Protein AF-A0A924D663-F1 (afdb_monomer)

Mean predicted aligned error: 3.56 Å

Sequence (62 aa):
MEVQNNPQLLKVSIRDVKFGENCKIVEPVNIYGCIIGHSNFIGPFVEIQKDVIIGNNCKIQS

Solvent-accessible surface area (backbone atoms only — not comparable to full-atom values): 3687 Å² total; per-residue (Å²): 133,87,82,87,82,79,82,86,88,77,77,73,44,79,43,74,59,50,72,38,61,74,56,44,76,39,76,60,40,35,34,30,45,25,39,36,32,31,50,23,39,38,37,41,71,35,73,43,57,63,80,42,77,45,65,63,67,44,79,48,71,108

Radius of gyration: 14.8 Å; Cα contacts (8 Å, |Δi|>4): 133; chains: 1; bounding box: 30×17×47 Å

Foldseek 3Di:
DDDDDDDDDDQADAECEAEAEQEAEADDEREYQEYAYYNEYHYYPYYHDHPYYHYYPYYHDD

Structure (mmCIF, N/CA/C/O backbone):
data_AF-A0A924D663-F1
#
_entry.id   AF-A0A924D663-F1
#
loop_
_atom_site.group_PDB
_atom_site.id
_atom_site.type_symbol
_atom_site.label_atom_id
_atom_site.label_alt_id
_atom_site.label_comp_id
_atom_site.label_asym_id
_atom_site.label_entity_id
_atom_site.label_seq_id
_atom_site.pdbx_PDB_ins_code
_atom_site.Cartn_x
_atom_site.Cartn_y
_atom_site.Cartn_z
_atom_site.occupancy
_atom_site.B_iso_or_equiv
_atom_site.auth_seq_id
_atom_site.auth_comp_id
_atom_site.auth_asym_id
_atom_site.auth_atom_id
_atom_site.pdbx_PDB_model_num
ATOM 1 N N . MET A 1 1 ? 19.161 -11.800 -35.380 1.00 62.78 1 MET A N 1
ATOM 2 C CA . MET A 1 1 ? 18.870 -10.418 -34.950 1.00 62.78 1 MET A CA 1
ATOM 3 C C . MET A 1 1 ? 18.497 -10.491 -33.485 1.00 62.78 1 MET A C 1
ATOM 5 O O . MET A 1 1 ? 17.549 -11.198 -33.171 1.00 62.78 1 MET A O 1
ATOM 9 N N . GLU A 1 2 ? 19.276 -9.875 -32.599 1.00 71.00 2 GLU A N 1
ATOM 10 C CA . GLU A 1 2 ? 18.931 -9.802 -31.175 1.00 71.00 2 GLU A CA 1
ATOM 11 C C . GLU A 1 2 ? 17.865 -8.723 -30.976 1.00 71.00 2 GLU A C 1
ATOM 13 O O . GLU A 1 2 ? 18.013 -7.598 -31.452 1.00 71.00 2 GLU A O 1
ATOM 18 N N . VAL A 1 3 ? 16.765 -9.076 -30.313 1.00 75.56 3 VAL A N 1
ATOM 19 C CA . VAL A 1 3 ? 15.746 -8.108 -29.905 1.00 75.56 3 VAL A CA 1
ATOM 20 C C . VAL A 1 3 ? 16.226 -7.469 -28.609 1.00 75.56 3 VAL A C 1
ATOM 22 O O . VAL A 1 3 ? 16.348 -8.145 -27.587 1.00 75.56 3 VAL A O 1
ATOM 25 N N . GLN A 1 4 ? 16.509 -6.171 -28.646 1.00 76.06 4 GLN A N 1
ATOM 26 C CA . GLN A 1 4 ? 16.878 -5.417 -27.455 1.00 76.06 4 GLN A CA 1
ATOM 27 C C . GLN A 1 4 ? 15.600 -5.061 -26.680 1.00 76.06 4 GLN A C 1
ATOM 29 O O . GLN A 1 4 ? 14.851 -4.168 -27.071 1.00 76.06 4 GLN A O 1
ATOM 34 N N . ASN A 1 5 ? 15.321 -5.792 -25.599 1.00 84.44 5 ASN A N 1
ATOM 35 C CA . ASN A 1 5 ? 14.185 -5.519 -24.719 1.00 84.44 5 ASN A CA 1
ATOM 36 C C . ASN A 1 5 ? 14.616 -4.558 -23.608 1.00 84.44 5 ASN A C 1
ATOM 38 O O . ASN A 1 5 ? 15.307 -4.958 -22.672 1.00 84.44 5 ASN A O 1
ATOM 42 N N . ASN A 1 6 ? 14.195 -3.297 -23.699 1.00 89.62 6 ASN A N 1
ATOM 43 C CA . ASN A 1 6 ? 14.386 -2.330 -22.621 1.00 89.62 6 ASN A CA 1
ATOM 44 C C . ASN A 1 6 ? 13.193 -2.403 -21.656 1.00 89.62 6 ASN A C 1
ATOM 46 O O . ASN A 1 6 ? 12.055 -2.229 -22.101 1.00 89.62 6 ASN A O 1
ATOM 50 N N . PRO A 1 7 ? 13.407 -2.651 -20.352 1.00 91.88 7 PRO A N 1
ATOM 51 C CA . PRO A 1 7 ? 12.314 -2.703 -19.395 1.00 91.88 7 PRO A CA 1
ATOM 52 C C . PRO A 1 7 ? 11.733 -1.308 -19.158 1.00 91.88 7 PRO A C 1
ATOM 54 O O . PRO A 1 7 ? 12.458 -0.315 -19.063 1.00 91.88 7 PRO A O 1
ATOM 57 N N . GLN A 1 8 ? 10.415 -1.240 -18.989 1.00 92.62 8 GLN A N 1
ATOM 58 C CA . GLN A 1 8 ? 9.774 -0.044 -18.462 1.00 92.62 8 GLN A CA 1
ATOM 59 C C . GLN A 1 8 ? 9.931 -0.028 -16.939 1.00 92.62 8 GLN A C 1
ATOM 61 O O . GLN A 1 8 ? 9.437 -0.913 -16.243 1.00 92.62 8 GLN A O 1
ATOM 66 N N . LEU A 1 9 ? 10.609 0.993 -16.417 1.00 93.06 9 LEU A N 1
ATOM 67 C CA . LEU A 1 9 ? 10.745 1.189 -14.978 1.00 93.06 9 LEU A CA 1
ATOM 68 C C . LEU A 1 9 ? 9.494 1.869 -14.422 1.00 93.06 9 LEU A C 1
ATOM 70 O O . LEU A 1 9 ? 9.108 2.949 -14.870 1.00 93.06 9 LEU A O 1
ATOM 74 N N . LEU A 1 10 ? 8.887 1.247 -13.417 1.00 91.62 10 LEU A N 1
ATOM 75 C CA . LEU A 1 10 ? 7.761 1.802 -12.677 1.00 91.62 10 LEU A CA 1
ATOM 76 C C . LEU A 1 10 ? 8.216 2.139 -11.259 1.00 91.62 10 LEU A C 1
ATOM 78 O O . LEU A 1 10 ? 8.903 1.349 -10.611 1.00 91.62 10 LEU A O 1
ATOM 82 N N . LYS A 1 11 ? 7.829 3.319 -10.773 1.00 95.50 11 LYS A N 1
ATOM 83 C CA . LYS A 1 11 ? 7.980 3.660 -9.358 1.00 95.50 11 LYS A CA 1
ATOM 84 C C . LYS A 1 11 ? 6.794 3.107 -8.584 1.00 95.50 11 LYS A C 1
ATOM 86 O O . LYS A 1 11 ? 5.651 3.230 -9.024 1.00 95.50 11 LYS A O 1
ATOM 91 N N . VAL A 1 12 ? 7.084 2.549 -7.415 1.00 97.12 12 VAL A N 1
ATOM 92 C CA . VAL A 1 12 ? 6.055 2.243 -6.423 1.00 97.12 12 VAL A CA 1
ATOM 93 C C . VAL A 1 12 ? 5.285 3.519 -6.083 1.00 97.12 12 VAL A C 1
ATOM 95 O O . VAL A 1 12 ? 5.862 4.607 -6.014 1.00 97.12 12 VAL A O 1
ATOM 98 N N . SER A 1 13 ? 3.972 3.396 -5.942 1.00 97.75 13 SER A N 1
ATOM 99 C CA . SER A 1 13 ? 3.108 4.516 -5.590 1.00 97.75 13 SER A CA 1
ATOM 100 C C . SER A 1 13 ? 1.832 4.018 -4.927 1.00 97.75 13 SER A C 1
ATOM 102 O O . SER A 1 13 ? 1.450 2.855 -5.063 1.00 97.75 13 SER A O 1
ATOM 104 N N . ILE A 1 14 ? 1.173 4.927 -4.216 1.00 98.31 14 ILE A N 1
ATOM 105 C CA . ILE A 1 14 ? -0.181 4.731 -3.713 1.00 98.31 14 ILE A CA 1
ATOM 106 C C . ILE A 1 14 ? -1.120 5.481 -4.655 1.00 98.31 14 ILE A C 1
ATOM 108 O O . ILE A 1 14 ? -1.014 6.702 -4.781 1.00 98.31 14 ILE A O 1
ATOM 112 N N . ARG A 1 15 ? -2.010 4.767 -5.350 1.00 98.25 15 ARG A N 1
ATOM 113 C CA . ARG A 1 15 ? -2.834 5.349 -6.419 1.00 98.25 15 ARG A CA 1
ATOM 114 C C . ARG A 1 15 ? -4.255 4.798 -6.421 1.00 98.25 15 ARG A C 1
ATOM 116 O O . ARG A 1 15 ? -4.452 3.595 -6.391 1.00 98.25 15 ARG A O 1
ATOM 123 N N . ASP A 1 16 ? -5.255 5.665 -6.533 1.00 98.38 16 ASP A N 1
ATOM 124 C CA . ASP A 1 16 ? -6.664 5.250 -6.631 1.00 98.38 16 ASP A CA 1
ATOM 125 C C . ASP A 1 16 ? -7.126 4.381 -5.435 1.00 98.38 16 ASP A C 1
ATOM 127 O O . ASP A 1 16 ? -7.881 3.425 -5.600 1.00 98.38 16 ASP A O 1
ATOM 131 N N . VAL A 1 17 ? -6.651 4.693 -4.221 1.00 98.56 17 VAL A N 1
ATOM 132 C CA . VAL A 1 17 ? -6.972 3.949 -2.989 1.00 98.56 17 VAL A CA 1
ATOM 133 C C . VAL A 1 17 ? -7.954 4.733 -2.125 1.00 98.56 17 VAL A C 1
ATOM 135 O O . VAL A 1 17 ? -7.744 5.915 -1.851 1.00 98.56 17 VAL A O 1
ATOM 138 N N . LYS A 1 18 ? -9.006 4.065 -1.646 1.00 98.62 18 LYS A N 1
ATOM 139 C CA . LYS A 1 18 ? -9.926 4.622 -0.644 1.00 98.62 18 LYS A CA 1
ATOM 140 C C . LYS A 1 18 ? -9.494 4.174 0.747 1.00 98.62 18 LYS A C 1
ATOM 142 O O . LYS A 1 18 ? -9.671 3.007 1.084 1.00 98.62 18 LYS A O 1
ATOM 147 N N . PHE A 1 19 ? -8.947 5.094 1.536 1.00 98.44 19 PHE A N 1
ATOM 148 C CA . PHE A 1 19 ? -8.548 4.836 2.919 1.00 98.44 19 PHE A CA 1
ATOM 149 C C . PHE A 1 19 ? -9.639 5.233 3.913 1.00 98.44 19 PHE A C 1
ATOM 151 O O . PHE A 1 19 ? -10.256 6.289 3.781 1.00 98.44 19 PHE A O 1
ATOM 158 N N . GLY A 1 20 ? -9.814 4.411 4.942 1.00 98.12 20 GLY A N 1
ATOM 159 C CA . GLY A 1 20 ? -10.372 4.821 6.219 1.00 98.12 20 GLY A CA 1
ATOM 160 C C . GLY A 1 20 ? -9.336 5.570 7.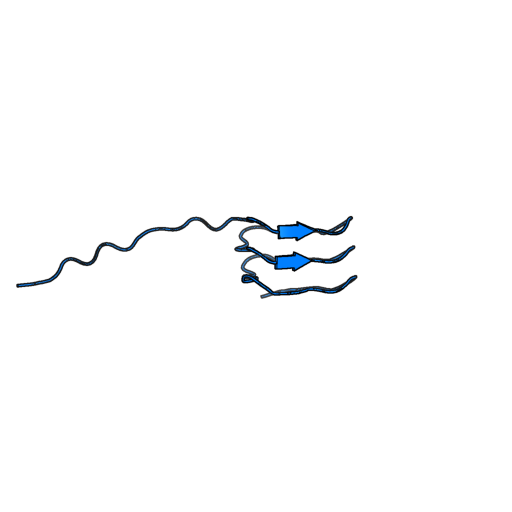060 1.00 98.12 20 GLY A C 1
ATOM 161 O O . GLY A 1 20 ? -8.139 5.602 6.765 1.00 98.12 20 GLY A O 1
ATOM 162 N N . GLU A 1 21 ? -9.803 6.180 8.139 1.00 98.38 21 GLU A N 1
ATOM 163 C CA . GLU A 1 21 ? -8.982 6.993 9.038 1.00 98.38 21 GLU A CA 1
ATOM 164 C C . GLU A 1 21 ? -7.902 6.184 9.779 1.00 98.38 21 GLU A C 1
ATOM 166 O O . GLU A 1 21 ? -8.016 4.973 9.980 1.00 98.38 21 GLU A O 1
ATOM 171 N N . ASN A 1 22 ? -6.865 6.884 10.251 1.00 98.31 22 ASN A N 1
ATOM 172 C CA . ASN A 1 22 ? -5.822 6.359 11.144 1.00 98.31 22 ASN A CA 1
ATOM 173 C C . ASN A 1 22 ? -4.996 5.181 10.590 1.00 98.31 22 ASN A C 1
ATOM 175 O O . ASN A 1 22 ? -4.392 4.430 11.359 1.00 98.31 22 ASN A O 1
ATOM 179 N N . CYS A 1 23 ? -4.927 5.028 9.266 1.00 98.25 23 CYS A N 1
ATOM 180 C CA . CYS A 1 23 ? -4.009 4.086 8.636 1.00 98.25 23 CYS A CA 1
ATOM 181 C C . CYS A 1 23 ? -2.553 4.550 8.773 1.00 98.25 23 CYS A C 1
ATOM 183 O O . CYS A 1 23 ? -2.238 5.726 8.595 1.00 98.25 23 CYS A O 1
ATOM 185 N N . LYS A 1 24 ? -1.650 3.608 9.048 1.00 98.62 24 LYS A N 1
ATOM 186 C CA . LYS A 1 24 ? -0.202 3.828 9.072 1.00 98.62 24 LYS A CA 1
ATOM 187 C C . LYS A 1 24 ? 0.441 3.015 7.964 1.00 98.62 24 LYS A C 1
ATOM 189 O O . LYS A 1 24 ? 0.232 1.807 7.891 1.00 98.62 24 LYS A O 1
ATOM 194 N N . ILE A 1 25 ? 1.225 3.679 7.129 1.00 98.25 25 ILE A N 1
ATOM 195 C CA . ILE A 1 25 ? 1.868 3.080 5.963 1.00 98.25 25 ILE A CA 1
ATOM 196 C C . ILE A 1 25 ? 3.358 3.370 6.060 1.00 98.25 25 ILE A C 1
ATOM 198 O O . ILE A 1 25 ? 3.751 4.513 6.293 1.00 98.25 25 ILE A O 1
ATOM 202 N N . VAL A 1 26 ? 4.174 2.333 5.916 1.00 98.50 26 VAL A N 1
ATOM 203 C CA . VAL A 1 26 ? 5.632 2.442 5.912 1.00 98.50 26 VAL A CA 1
ATOM 204 C C . VAL A 1 26 ? 6.118 2.175 4.498 1.00 98.50 26 VAL A C 1
ATOM 206 O O . VAL A 1 26 ? 5.892 1.095 3.973 1.00 98.50 26 VAL A O 1
ATOM 209 N N . GLU A 1 27 ? 6.769 3.153 3.878 1.00 97.50 27 GLU A N 1
ATOM 210 C CA . GLU A 1 27 ? 7.320 3.021 2.527 1.00 97.50 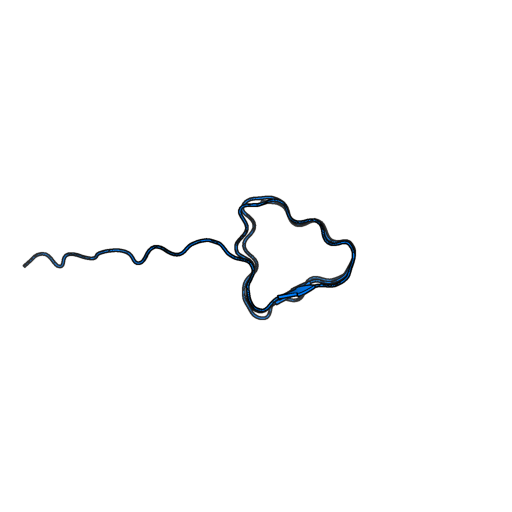27 GLU A CA 1
ATOM 211 C C . GLU A 1 27 ? 8.585 2.136 2.481 1.00 97.50 27 GLU A C 1
ATOM 213 O O . GLU A 1 27 ? 9.289 2.022 3.489 1.00 97.50 27 GLU A O 1
ATOM 218 N N . PRO A 1 28 ? 8.920 1.541 1.317 1.00 97.75 28 PRO A N 1
ATOM 219 C CA . PRO A 1 28 ? 8.204 1.626 0.035 1.00 97.75 28 PRO A CA 1
ATOM 220 C C . PRO A 1 28 ? 7.001 0.674 -0.036 1.00 97.75 28 PRO A C 1
ATOM 222 O O . PRO A 1 28 ? 7.098 -0.460 0.414 1.00 97.75 28 PRO A O 1
ATOM 225 N N . VAL A 1 29 ? 5.892 1.096 -0.652 1.00 98.31 29 VAL A N 1
ATOM 226 C CA . VAL A 1 29 ? 4.708 0.246 -0.902 1.00 98.31 29 VAL A CA 1
ATOM 227 C C . VAL A 1 29 ? 4.126 0.504 -2.287 1.00 98.31 29 VAL A C 1
ATOM 229 O O . VAL A 1 29 ? 4.186 1.629 -2.784 1.00 98.31 29 VAL A O 1
ATOM 232 N N . ASN A 1 30 ? 3.531 -0.522 -2.897 1.00 98.25 30 ASN A N 1
ATOM 233 C CA . ASN A 1 30 ? 2.820 -0.399 -4.170 1.00 98.25 30 ASN A CA 1
ATOM 234 C C . ASN A 1 30 ? 1.343 -0.758 -3.971 1.00 98.25 30 ASN A C 1
ATOM 236 O O . ASN A 1 30 ? 0.980 -1.928 -3.926 1.00 98.25 30 ASN A O 1
ATOM 240 N N . ILE A 1 3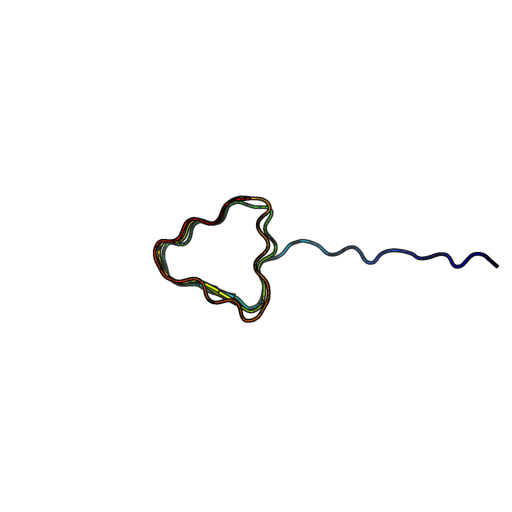1 ? 0.487 0.245 -3.792 1.00 98.50 31 ILE A N 1
ATOM 241 C CA . ILE A 1 31 ? -0.914 0.048 -3.392 1.00 98.50 31 ILE A CA 1
ATOM 242 C C . ILE A 1 31 ? -1.787 0.748 -4.419 1.00 98.50 31 ILE A C 1
ATOM 244 O O . ILE A 1 31 ? -1.666 1.961 -4.596 1.00 98.50 31 ILE A O 1
ATOM 248 N N . TYR A 1 32 ? -2.664 0.020 -5.106 1.00 98.50 32 TYR A N 1
ATOM 249 C CA . TYR A 1 32 ? -3.459 0.638 -6.157 1.00 98.50 32 TYR A CA 1
ATOM 250 C C . TYR A 1 32 ? -4.872 0.094 -6.306 1.00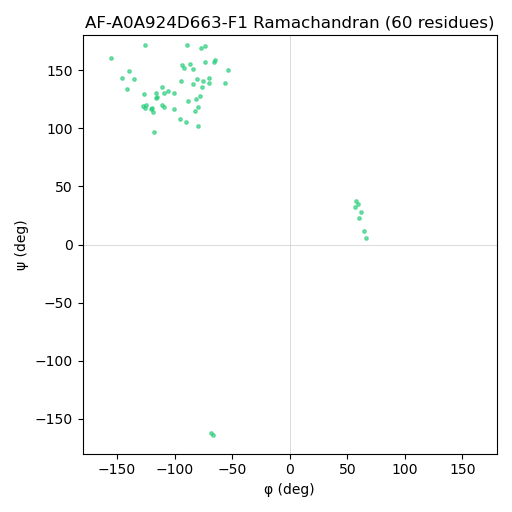 98.50 32 TYR A C 1
ATOM 252 O O . TYR A 1 32 ? -5.095 -1.104 -6.208 1.00 98.50 32 TYR A O 1
ATOM 260 N N . GLY A 1 33 ? -5.820 0.986 -6.611 1.00 98.62 33 GLY A N 1
ATOM 261 C CA . GLY A 1 33 ? -7.180 0.627 -7.027 1.00 98.62 33 GLY A CA 1
ATOM 262 C C . GLY A 1 33 ? -7.988 -0.155 -5.988 1.00 98.62 33 GLY A C 1
ATOM 263 O O . GLY A 1 33 ? -8.821 -0.973 -6.372 1.00 98.62 33 GLY A O 1
ATOM 264 N N . CYS A 1 34 ? -7.714 0.028 -4.696 1.00 98.69 34 CYS A N 1
ATOM 265 C CA . CYS A 1 34 ? -8.248 -0.808 -3.621 1.00 98.69 34 CYS A CA 1
ATOM 266 C C . CYS A 1 34 ? -8.974 0.006 -2.535 1.00 98.69 34 CYS A C 1
ATOM 268 O O . CYS A 1 34 ? -8.949 1.241 -2.515 1.00 98.69 34 CYS A O 1
ATOM 270 N N . ILE A 1 35 ? -9.628 -0.697 -1.609 1.00 98.81 35 ILE A N 1
ATOM 271 C CA . ILE A 1 35 ? -10.288 -0.111 -0.435 1.00 98.81 35 ILE A CA 1
ATOM 272 C C . ILE A 1 35 ? -9.590 -0.628 0.819 1.00 98.81 35 ILE A C 1
ATOM 274 O O . ILE A 1 35 ? -9.400 -1.832 0.979 1.00 98.81 35 ILE A O 1
ATOM 278 N N . ILE A 1 36 ? -9.221 0.277 1.719 1.00 98.75 36 ILE A N 1
ATOM 279 C CA . ILE A 1 36 ? -8.554 -0.038 2.980 1.00 98.75 36 ILE A CA 1
ATOM 280 C C . ILE A 1 36 ? -9.348 0.618 4.101 1.00 98.75 36 ILE A C 1
ATOM 282 O O . ILE A 1 36 ? -9.513 1.831 4.096 1.00 98.75 36 ILE A O 1
ATOM 286 N N . GLY A 1 37 ? -9.867 -0.179 5.038 1.00 98.75 37 GLY A N 1
ATOM 287 C CA . GLY A 1 37 ? -10.627 0.302 6.193 1.00 98.75 37 GLY A CA 1
ATOM 288 C C . GLY A 1 37 ? -9.794 1.124 7.185 1.00 98.75 37 GLY A C 1
ATOM 289 O O . GLY A 1 37 ? -8.692 1.573 6.887 1.00 98.75 37 GLY A O 1
ATOM 290 N N . HIS A 1 38 ? -10.309 1.314 8.394 1.00 98.69 38 HIS A N 1
ATOM 291 C CA . HIS A 1 38 ? -9.730 2.196 9.411 1.00 98.69 38 HIS A CA 1
ATOM 292 C C . HIS A 1 38 ? -8.676 1.484 10.264 1.00 98.69 38 HIS A C 1
ATOM 294 O O . HIS A 1 38 ? -8.737 0.266 10.458 1.00 98.69 38 HIS A O 1
ATOM 300 N N . SER A 1 39 ? -7.754 2.261 10.836 1.00 98.62 39 SER A N 1
ATOM 301 C CA . SER A 1 39 ? -6.780 1.809 11.842 1.00 98.62 39 SER A CA 1
ATOM 302 C C . SER A 1 39 ? -5.896 0.643 11.382 1.00 98.62 39 SER A C 1
ATOM 304 O O . SER A 1 39 ? -5.497 -0.206 12.180 1.00 98.62 39 SER A O 1
ATOM 306 N N . ASN A 1 40 ? -5.595 0.582 10.085 1.00 98.75 40 ASN A N 1
ATOM 307 C CA . ASN A 1 40 ? -4.721 -0.438 9.517 1.00 98.75 40 ASN A CA 1
ATOM 308 C C . ASN A 1 40 ? -3.242 -0.053 9.643 1.00 98.75 40 ASN A C 1
ATOM 310 O O . ASN A 1 40 ? -2.882 1.123 9.596 1.00 98.75 40 ASN A O 1
ATOM 314 N N . PHE A 1 41 ? -2.370 -1.053 9.739 1.00 98.81 41 PHE A N 1
ATOM 315 C CA . PHE A 1 41 ? -0.925 -0.883 9.592 1.00 98.81 41 PHE A CA 1
ATOM 316 C C . PHE A 1 41 ? -0.435 -1.664 8.374 1.00 98.81 41 PHE A C 1
ATOM 318 O O . PHE A 1 41 ? -0.658 -2.872 8.287 1.00 98.81 41 PHE A O 1
ATOM 325 N N . ILE A 1 42 ? 0.263 -0.986 7.466 1.00 98.62 42 ILE A N 1
ATOM 326 C CA . ILE A 1 42 ? 0.868 -1.564 6.266 1.00 98.62 42 ILE A CA 1
ATOM 327 C C . ILE A 1 42 ? 2.378 -1.357 6.358 1.00 98.62 42 ILE A C 1
ATOM 329 O O . ILE A 1 42 ? 2.861 -0.223 6.371 1.00 98.62 42 ILE A O 1
ATOM 333 N N . GLY A 1 43 ? 3.107 -2.463 6.483 1.00 98.56 43 GLY A N 1
ATOM 334 C CA . GLY A 1 43 ? 4.565 -2.475 6.543 1.00 98.56 43 GLY A CA 1
ATOM 335 C C . GLY A 1 43 ? 5.227 -2.210 5.185 1.00 98.56 43 GLY A C 1
ATOM 336 O O . GLY A 1 43 ? 4.548 -2.213 4.156 1.00 98.56 43 GLY A O 1
ATOM 337 N N . PRO A 1 44 ? 6.557 -2.011 5.175 1.00 98.19 44 PRO A N 1
ATOM 338 C CA . PRO A 1 44 ? 7.300 -1.785 3.943 1.00 98.19 44 PRO A CA 1
ATOM 339 C C . PRO A 1 44 ? 7.279 -3.025 3.049 1.00 98.19 44 PRO A C 1
ATOM 341 O O . PRO A 1 44 ? 7.095 -4.149 3.516 1.00 98.19 44 PRO A O 1
ATOM 344 N N . PHE A 1 45 ? 7.498 -2.792 1.760 1.00 97.62 45 PHE A N 1
ATOM 345 C CA . PHE A 1 45 ? 7.557 -3.781 0.683 1.00 97.62 45 PHE A CA 1
ATOM 346 C C . PHE A 1 45 ? 6.242 -4.527 0.404 1.00 97.62 45 PHE A C 1
ATOM 348 O O . PHE A 1 45 ? 6.233 -5.485 -0.363 1.00 97.62 45 PHE A O 1
ATOM 355 N N . VAL A 1 46 ? 5.120 -4.069 0.967 1.00 98.50 46 VAL A N 1
ATOM 356 C CA . VAL A 1 46 ? 3.788 -4.616 0.677 1.00 98.50 46 VAL A CA 1
ATOM 357 C C . VAL A 1 46 ? 3.275 -4.124 -0.684 1.00 98.50 46 VAL A C 1
ATOM 359 O O . VAL A 1 46 ? 3.327 -2.928 -0.992 1.00 98.50 46 VAL A O 1
ATOM 362 N N . GLU A 1 47 ? 2.707 -5.048 -1.465 1.00 98.25 47 GLU A N 1
ATOM 363 C CA . GLU A 1 47 ? 1.876 -4.750 -2.634 1.00 98.25 47 GLU A CA 1
ATOM 364 C C . GLU A 1 47 ? 0.408 -5.094 -2.351 1.00 98.25 47 GLU A C 1
ATOM 366 O O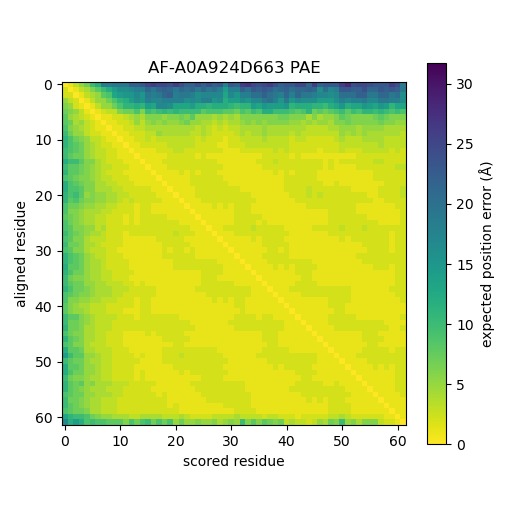 . GLU A 1 47 ? 0.093 -6.195 -1.900 1.00 98.25 47 GLU A O 1
ATOM 371 N N . ILE A 1 48 ? -0.500 -4.156 -2.635 1.00 98.44 48 ILE A N 1
ATOM 372 C CA . ILE A 1 48 ? -1.950 -4.388 -2.609 1.00 98.44 48 ILE A CA 1
ATOM 373 C C . ILE A 1 48 ? -2.506 -3.961 -3.964 1.00 98.44 48 ILE A C 1
ATOM 375 O O . ILE A 1 48 ? -2.411 -2.797 -4.353 1.00 98.44 48 ILE A O 1
ATOM 379 N N . GLN A 1 49 ? -3.074 -4.922 -4.685 1.00 98.25 49 GLN A N 1
ATOM 380 C CA . GLN A 1 49 ? -3.533 -4.726 -6.055 1.00 98.25 49 GLN A CA 1
ATOM 381 C C . GLN A 1 49 ? -4.982 -4.235 -6.121 1.00 98.25 49 GLN A C 1
ATOM 383 O O . G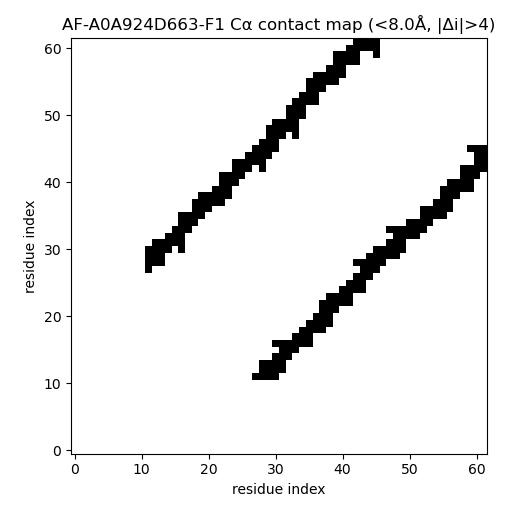LN A 1 49 ? -5.705 -4.209 -5.120 1.00 98.25 49 GLN A O 1
ATOM 388 N N . LYS A 1 50 ? -5.400 -3.866 -7.337 1.00 98.44 50 LYS A N 1
ATOM 389 C CA . LYS A 1 50 ? -6.756 -3.392 -7.625 1.00 98.44 50 LYS A CA 1
ATOM 390 C C . LYS A 1 50 ? -7.825 -4.371 -7.144 1.00 98.44 50 LYS A C 1
ATOM 392 O O . LYS A 1 50 ? -7.611 -5.581 -7.126 1.00 98.44 50 LYS A O 1
ATOM 397 N N . ASP A 1 51 ? -8.981 -3.821 -6.793 1.00 98.38 51 ASP A N 1
ATOM 398 C CA . ASP A 1 51 ? -10.188 -4.549 -6.388 1.00 98.38 51 ASP A CA 1
ATOM 399 C C . ASP A 1 51 ? -10.062 -5.323 -5.056 1.00 98.38 51 ASP A C 1
ATOM 401 O O . ASP A 1 51 ? -11.003 -5.995 -4.632 1.00 98.38 51 ASP A O 1
ATOM 405 N N . VAL A 1 52 ? -8.941 -5.179 -4.334 1.00 98.69 52 VAL A N 1
ATOM 406 C CA . VAL A 1 52 ? -8.784 -5.696 -2.967 1.00 98.69 52 VAL A CA 1
ATOM 407 C C . VAL A 1 52 ? -9.552 -4.827 -1.968 1.00 98.69 52 VAL A C 1
ATOM 409 O O . VAL A 1 52 ? -9.545 -3.595 -2.040 1.00 98.69 52 VAL A O 1
ATOM 412 N N . ILE A 1 53 ? -10.181 -5.480 -0.988 1.00 98.62 53 ILE A N 1
ATOM 413 C CA . ILE A 1 53 ? -10.827 -4.831 0.154 1.00 98.62 53 ILE A CA 1
ATOM 414 C C . ILE A 1 53 ? -10.157 -5.326 1.436 1.00 98.62 53 ILE A C 1
ATOM 416 O O . ILE A 1 53 ? -10.219 -6.511 1.760 1.00 98.62 53 ILE A O 1
ATOM 420 N N . ILE A 1 54 ? -9.541 -4.409 2.179 1.00 98.62 54 ILE A N 1
ATOM 421 C CA . ILE A 1 54 ? -9.021 -4.651 3.526 1.00 98.62 54 ILE A CA 1
ATOM 422 C C . ILE A 1 54 ? -10.019 -4.084 4.533 1.00 98.62 54 ILE A C 1
ATOM 424 O O . ILE A 1 54 ? -10.452 -2.937 4.414 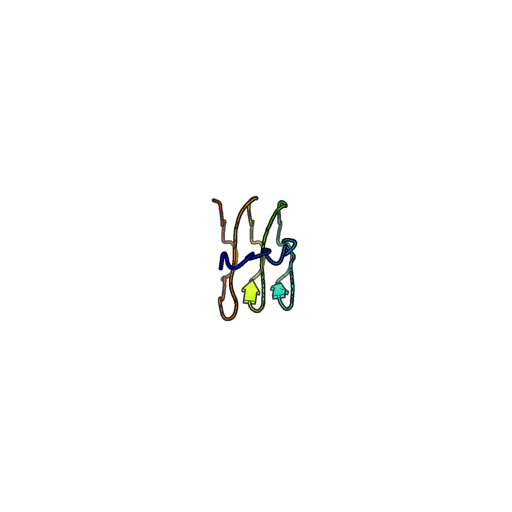1.00 98.62 54 ILE A O 1
ATOM 428 N N . GLY A 1 55 ? -10.375 -4.897 5.529 1.00 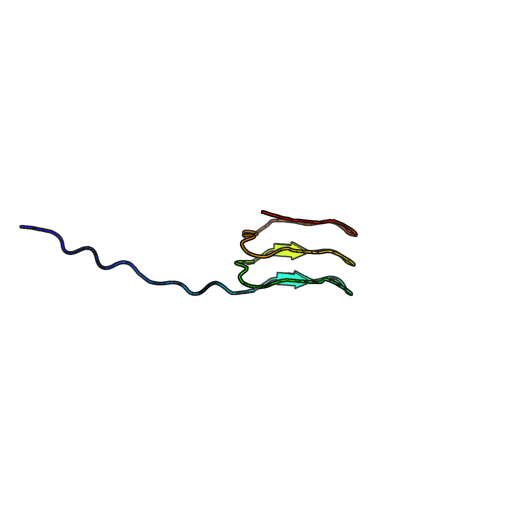98.62 55 GLY A N 1
ATOM 429 C CA . GLY A 1 55 ? -11.254 -4.501 6.628 1.00 98.62 55 GLY A CA 1
ATOM 430 C C . GLY A 1 55 ? -10.625 -3.474 7.578 1.00 98.62 55 GLY A C 1
ATOM 431 O O . GLY A 1 55 ? -9.659 -2.785 7.254 1.00 98.62 55 GLY A O 1
ATOM 432 N N . ASN A 1 56 ? -11.193 -3.351 8.775 1.00 98.69 56 ASN A N 1
ATOM 433 C CA . ASN A 1 56 ? -10.667 -2.468 9.817 1.00 98.69 56 ASN A CA 1
ATOM 434 C C . ASN A 1 56 ? -9.688 -3.228 10.729 1.00 98.69 56 ASN A C 1
ATOM 436 O O . ASN A 1 56 ? -9.873 -4.421 10.968 1.00 98.69 56 ASN A O 1
ATOM 440 N N . ASN A 1 57 ? -8.729 -2.513 11.324 1.00 98.56 57 ASN A N 1
ATOM 441 C CA . ASN A 1 57 ? -7.810 -3.024 12.355 1.00 98.56 57 ASN A CA 1
ATOM 442 C C . ASN A 1 57 ? -6.937 -4.217 11.912 1.00 98.56 57 ASN A C 1
ATOM 444 O O . ASN A 1 57 ? -6.647 -5.115 12.704 1.00 98.56 57 ASN A O 1
ATOM 448 N N . CYS A 1 58 ? -6.513 -4.249 10.652 1.00 98.56 58 CYS A N 1
ATOM 449 C CA . CYS A 1 58 ? -5.600 -5.258 10.125 1.00 98.56 58 CYS A CA 1
ATOM 450 C C . CYS A 1 58 ? -4.137 -4.790 10.183 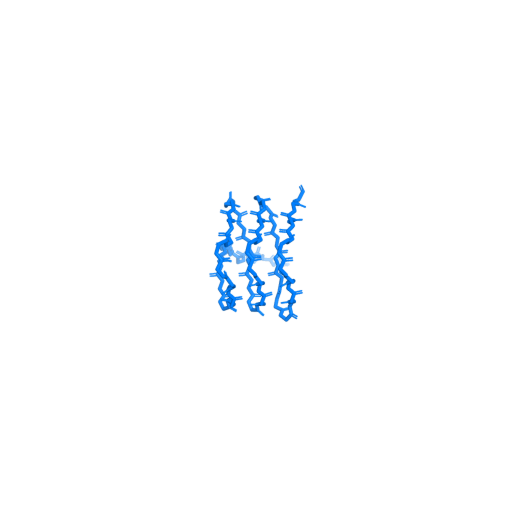1.00 98.56 58 CYS A C 1
ATOM 452 O O . CYS A 1 58 ? -3.818 -3.598 10.129 1.00 98.56 58 CYS A O 1
ATOM 454 N N . LYS A 1 59 ? -3.225 -5.765 10.239 1.00 98.56 59 LYS A N 1
ATOM 455 C CA . LYS A 1 59 ? -1.782 -5.561 10.100 1.00 98.56 59 LYS A CA 1
ATOM 456 C C . LYS A 1 59 ? -1.285 -6.370 8.905 1.00 98.56 59 LYS A C 1
ATOM 458 O O . LYS A 1 59 ? -1.376 -7.592 8.927 1.00 98.56 59 LYS A O 1
ATOM 463 N N . ILE A 1 60 ? -0.768 -5.693 7.885 1.00 98.44 60 ILE A N 1
ATOM 464 C CA . ILE A 1 60 ? -0.242 -6.303 6.663 1.00 98.44 60 ILE A CA 1
ATOM 465 C C . ILE A 1 60 ? 1.269 -6.093 6.663 1.00 98.44 60 ILE A C 1
ATOM 467 O O . ILE A 1 60 ? 1.740 -4.957 6.730 1.00 98.44 60 ILE A O 1
ATOM 471 N N . GLN A 1 61 ? 2.030 -7.184 6.648 1.00 96.25 61 GLN A N 1
ATOM 472 C CA . GLN A 1 61 ? 3.493 -7.166 6.651 1.00 96.25 61 GLN A CA 1
ATOM 473 C C . GLN A 1 61 ? 4.015 -8.173 5.628 1.00 96.25 61 GLN A C 1
ATOM 475 O O . GLN A 1 61 ? 3.420 -9.240 5.477 1.00 96.25 61 GLN A O 1
ATOM 480 N N . SER A 1 62 ? 5.098 -7.801 4.943 1.00 85.44 62 SER A N 1
ATOM 481 C CA . SER A 1 62 ? 5.915 -8.711 4.136 1.00 85.44 62 SER A CA 1
ATOM 482 C C . SER A 1 62 ? 6.870 -9.527 5.002 1.00 85.44 62 SER A C 1
ATOM 484 O O . SER A 1 62 ? 7.165 -9.089 6.139 1.00 85.44 62 SER A O 1
#

pLDDT: mean 95.61, std 7.15, range [62.78, 98.81]

Secondary structure (DSSP, 8-state):
-----PPPP----EES-EEPTT-EE-SS-EEES-EE-SS-EE-TT-EE-TT-EE-SS-EE--

Nearest PDB structures (foldseek):
  5w5t-assembly2_Q  TM=8.889E-01  e=1.039E+00  Agrobacterium tumefaciens
  5w5t-assembly4_M  TM=8.892E-01  e=1.039E+00  Agrobacterium tumefaciens
  5mni-assembly1_B  TM=8.638E-01  e=3.148E+00  Escherichia coli K-12
  5l6s-assembly4_P  TM=8.821E-01  e=2.950E+00  Escherichia coli K-12
  5w5r-assembly1_O-2  TM=7.250E-01  e=1.640E+00  Agrobacterium tumefaciens